Protein AF-A0A401TWA0-F1 (afdb_monomer_lite)

Structure (mmCIF, N/CA/C/O backbone):
data_AF-A0A401TWA0-F1
#
_entry.id   AF-A0A401TWA0-F1
#
loop_
_atom_site.group_PDB
_atom_site.id
_atom_site.type_symbol
_atom_site.label_atom_id
_atom_site.label_alt_id
_atom_site.label_comp_id
_atom_site.label_asym_id
_atom_site.label_entity_id
_atom_site.label_seq_id
_atom_site.pdbx_PDB_ins_code
_atom_site.Cartn_x
_atom_site.Cartn_y
_atom_site.Cartn_z
_atom_site.occupancy
_atom_site.B_iso_or_equiv
_atom_site.auth_seq_id
_atom_site.auth_comp_id
_atom_site.auth_asym_id
_atom_site.auth_atom_id
_atom_site.pdbx_PDB_model_num
ATOM 1 N N . MET A 1 1 ? 14.083 45.759 -49.491 1.00 49.84 1 MET A N 1
ATOM 2 C CA . MET A 1 1 ? 14.359 44.305 -49.453 1.00 49.84 1 MET A CA 1
ATOM 3 C C . MET A 1 1 ? 13.289 43.667 -48.574 1.00 49.84 1 MET A C 1
ATOM 5 O O . MET A 1 1 ? 13.210 44.031 -47.410 1.00 49.84 1 MET A O 1
ATOM 9 N N . LYS A 1 2 ? 12.376 42.852 -49.121 1.00 53.38 2 LYS A N 1
ATOM 10 C CA . LYS A 1 2 ? 11.323 42.196 -48.323 1.00 53.38 2 LYS A CA 1
ATOM 11 C C . LYS A 1 2 ? 11.892 40.878 -47.796 1.00 53.38 2 LYS A C 1
ATOM 13 O O . LYS A 1 2 ? 12.171 39.993 -48.596 1.00 53.38 2 LYS A O 1
ATOM 18 N N . HIS A 1 3 ? 12.106 40.764 -46.487 1.00 59.06 3 HIS A N 1
ATOM 19 C CA . HIS A 1 3 ? 12.459 39.480 -45.884 1.00 59.06 3 HIS A CA 1
ATOM 20 C C . HIS A 1 3 ? 11.235 38.564 -45.930 1.00 59.06 3 HIS A C 1
ATOM 22 O O . HIS A 1 3 ? 10.200 38.877 -45.343 1.00 59.06 3 HIS A O 1
ATOM 28 N N . ALA A 1 4 ? 11.339 37.468 -46.681 1.00 73.44 4 ALA A N 1
ATOM 29 C CA . ALA A 1 4 ? 10.306 36.447 -46.725 1.00 73.44 4 ALA A CA 1
ATOM 30 C C . ALA A 1 4 ? 10.269 35.700 -45.385 1.00 73.44 4 ALA A C 1
ATOM 32 O O . ALA A 1 4 ? 11.309 35.319 -44.847 1.00 73.44 4 ALA A O 1
ATOM 33 N N . TYR A 1 5 ? 9.067 35.511 -44.849 1.00 74.69 5 TYR A N 1
ATOM 34 C CA . TYR A 1 5 ? 8.847 34.702 -43.658 1.00 74.69 5 TYR A CA 1
ATOM 35 C C . TYR A 1 5 ? 9.161 33.236 -43.971 1.00 74.69 5 TYR A C 1
ATOM 37 O O . TYR A 1 5 ? 8.566 32.656 -44.878 1.00 74.69 5 TYR A O 1
ATOM 45 N N . VAL A 1 6 ? 10.081 32.647 -43.209 1.00 75.44 6 VAL A N 1
ATOM 46 C CA . VAL A 1 6 ? 10.335 31.205 -43.217 1.00 75.44 6 VAL A CA 1
ATOM 47 C C . VAL A 1 6 ? 9.628 30.621 -41.990 1.00 75.44 6 VAL A C 1
ATOM 49 O O . VAL A 1 6 ? 10.018 30.951 -40.865 1.00 75.44 6 VAL A O 1
ATOM 52 N N . PRO A 1 7 ? 8.578 29.799 -42.161 1.00 70.75 7 PRO A N 1
ATOM 53 C CA . PRO A 1 7 ? 7.916 29.160 -41.034 1.00 70.75 7 PRO A CA 1
ATOM 54 C C . PRO A 1 7 ? 8.894 28.245 -40.298 1.00 70.75 7 PRO A C 1
ATOM 56 O O . PRO A 1 7 ? 9.632 27.481 -40.921 1.00 70.75 7 PRO A O 1
ATOM 59 N N . ARG A 1 8 ? 8.884 28.292 -38.962 1.00 69.12 8 ARG A N 1
ATOM 60 C CA . ARG A 1 8 ? 9.602 27.301 -38.155 1.00 69.12 8 ARG A CA 1
ATOM 61 C C . ARG A 1 8 ? 8.851 25.976 -38.234 1.00 69.12 8 ARG A C 1
ATOM 63 O O . ARG A 1 8 ? 7.784 25.840 -37.647 1.00 69.12 8 ARG A O 1
ATOM 70 N N . THR A 1 9 ? 9.415 25.011 -38.944 1.00 63.69 9 THR A N 1
ATOM 71 C CA . THR A 1 9 ? 8.981 23.614 -38.897 1.00 63.69 9 THR A CA 1
ATOM 72 C C . THR A 1 9 ? 9.646 22.946 -37.702 1.00 63.69 9 THR A C 1
ATOM 74 O O . THR A 1 9 ? 10.874 22.898 -37.619 1.00 63.69 9 THR A O 1
ATOM 77 N N . THR A 1 10 ? 8.851 22.465 -36.753 1.00 63.75 10 THR A N 1
ATOM 78 C CA . THR A 1 10 ? 9.350 21.576 -35.706 1.00 63.75 10 THR A CA 1
ATOM 79 C C . THR A 1 10 ? 9.225 20.139 -36.210 1.00 63.75 10 THR A C 1
ATOM 81 O O . THR A 1 10 ? 8.224 19.781 -36.822 1.00 63.75 10 THR A O 1
ATOM 84 N N . ASN A 1 11 ? 10.233 19.303 -35.960 1.00 61.97 11 ASN A N 1
ATOM 85 C CA . ASN A 1 11 ? 10.169 17.873 -36.297 1.00 61.97 11 ASN A CA 1
ATOM 86 C C . ASN A 1 11 ? 9.310 17.073 -35.297 1.00 61.97 11 ASN A C 1
ATOM 88 O O . ASN A 1 11 ? 9.211 15.854 -35.411 1.00 61.97 11 ASN A O 1
ATOM 92 N N . TYR A 1 12 ? 8.705 17.746 -34.308 1.00 59.34 12 TYR A N 1
ATOM 93 C CA . TYR A 1 12 ? 7.823 17.133 -33.320 1.00 59.34 12 TYR A CA 1
ATOM 94 C C . TYR A 1 12 ? 6.479 16.811 -33.969 1.00 59.34 12 TYR A C 1
ATOM 96 O O . TYR A 1 12 ? 5.501 17.547 -33.852 1.00 59.34 12 TYR A O 1
ATOM 104 N N . THR A 1 13 ? 6.444 15.691 -34.676 1.00 64.44 13 THR A N 1
ATOM 105 C CA . THR A 1 13 ? 5.187 15.020 -34.986 1.00 64.44 13 THR A CA 1
ATOM 106 C C . THR A 1 13 ? 4.681 14.464 -33.658 1.00 64.44 13 THR A C 1
ATOM 108 O O . THR A 1 13 ? 5.371 13.654 -33.047 1.00 64.44 13 THR A O 1
ATOM 111 N N . LEU A 1 14 ? 3.530 14.928 -33.162 1.00 62.25 14 LEU A N 1
ATOM 112 C CA . LEU A 1 14 ? 2.917 14.382 -31.945 1.00 62.25 14 LEU A CA 1
ATOM 113 C C . LEU A 1 14 ? 2.428 12.961 -32.242 1.00 62.25 14 LEU A C 1
ATOM 115 O O . LEU A 1 14 ? 1.265 12.750 -32.573 1.00 62.25 14 LEU A O 1
ATOM 119 N N . ASN A 1 15 ? 3.343 11.999 -32.186 1.00 66.50 15 ASN A N 1
ATOM 120 C CA . ASN A 1 15 ? 3.034 10.585 -32.232 1.00 66.50 15 ASN A CA 1
ATOM 121 C C . ASN A 1 15 ? 2.969 10.076 -30.784 1.00 66.50 15 ASN A C 1
ATOM 123 O O . ASN A 1 15 ? 4.005 10.024 -30.122 1.00 66.50 15 ASN A O 1
ATOM 127 N N . PRO A 1 16 ? 1.785 9.689 -30.276 1.00 59.44 16 PRO A N 1
ATOM 128 C CA . PRO A 1 16 ? 1.646 9.128 -28.931 1.00 59.44 16 PRO A CA 1
ATOM 129 C C . PRO A 1 16 ? 2.435 7.828 -28.705 1.00 59.44 16 PRO A C 1
ATOM 131 O O . PRO A 1 16 ? 2.550 7.391 -27.569 1.00 59.44 16 PRO A O 1
ATOM 134 N N . GLY A 1 17 ? 2.932 7.191 -29.773 1.00 61.31 17 GLY A N 1
ATOM 135 C CA . GLY A 1 17 ? 3.796 6.010 -29.712 1.00 61.31 17 GLY A CA 1
ATOM 136 C C . GLY A 1 17 ? 5.292 6.296 -29.875 1.00 61.31 17 GLY A C 1
ATOM 137 O O . GLY A 1 17 ? 6.052 5.349 -30.049 1.00 61.31 17 GLY A O 1
ATOM 138 N N . ASP A 1 18 ? 5.713 7.564 -29.892 1.00 76.88 18 ASP A N 1
ATOM 139 C CA . ASP A 1 18 ? 7.132 7.933 -29.837 1.00 76.88 18 ASP A CA 1
ATOM 140 C C . ASP A 1 18 ? 7.708 7.581 -28.455 1.00 76.88 18 ASP A C 1
ATOM 142 O O . ASP A 1 18 ? 7.065 7.847 -27.439 1.00 76.88 18 ASP A O 1
ATOM 146 N N . GLU A 1 19 ? 8.914 7.013 -28.412 1.00 75.38 19 GLU A N 1
ATOM 147 C CA . GLU A 1 19 ? 9.594 6.600 -27.176 1.00 75.38 19 GLU A CA 1
ATOM 148 C C . GLU A 1 19 ? 9.747 7.778 -26.202 1.00 75.38 19 GLU A C 1
ATOM 150 O O . GLU A 1 19 ? 9.596 7.620 -24.993 1.00 75.38 19 GLU A O 1
ATOM 155 N N . LEU A 1 20 ? 9.937 8.993 -26.732 1.00 77.00 20 LEU A N 1
ATOM 156 C CA . LEU A 1 20 ? 10.024 10.218 -25.935 1.00 77.00 20 LEU A CA 1
ATOM 157 C C . LEU A 1 20 ? 8.721 10.549 -25.174 1.00 77.00 20 LEU A C 1
ATOM 159 O O . LEU A 1 20 ? 8.768 11.261 -24.173 1.00 77.00 20 LEU A O 1
ATOM 163 N N . ASN A 1 21 ? 7.568 10.060 -25.641 1.00 81.06 21 ASN A N 1
ATOM 164 C CA . ASN A 1 21 ? 6.241 10.359 -25.090 1.00 81.06 21 ASN A CA 1
ATOM 165 C C . ASN A 1 21 ? 5.516 9.112 -24.553 1.00 81.06 21 ASN A C 1
ATOM 167 O O . ASN A 1 21 ? 4.304 9.157 -24.323 1.00 81.06 21 ASN A O 1
ATOM 171 N N . ASP A 1 22 ? 6.227 8.001 -24.360 1.00 82.44 22 ASP A N 1
ATOM 172 C CA . ASP A 1 22 ? 5.628 6.769 -23.861 1.00 82.44 22 ASP A CA 1
ATOM 173 C C . ASP A 1 22 ? 5.378 6.851 -22.347 1.00 82.44 22 ASP A C 1
ATOM 175 O O . ASP A 1 22 ? 6.284 6.720 -21.527 1.00 82.44 22 ASP A O 1
ATOM 179 N N . LEU A 1 23 ? 4.117 7.078 -21.971 1.00 87.88 23 LEU A N 1
ATOM 180 C CA . LEU A 1 23 ? 3.672 7.141 -20.574 1.00 87.88 23 LEU A CA 1
ATOM 181 C C . LEU A 1 23 ? 3.088 5.817 -20.071 1.00 87.88 23 LEU A C 1
ATOM 183 O O . LEU A 1 23 ? 2.414 5.791 -19.037 1.00 87.88 23 LEU A O 1
ATOM 187 N N . ARG A 1 24 ? 3.281 4.712 -20.795 1.00 90.00 24 ARG A N 1
ATOM 188 C CA . ARG A 1 24 ? 2.793 3.400 -20.363 1.00 90.00 24 ARG A CA 1
ATOM 189 C C . ARG A 1 24 ? 3.641 2.876 -19.204 1.00 90.00 24 ARG A C 1
ATOM 191 O O . ARG A 1 24 ? 4.852 3.044 -19.172 1.00 90.00 24 ARG A O 1
ATOM 198 N N . MET A 1 25 ? 2.987 2.184 -18.272 1.00 90.31 25 MET A N 1
ATOM 199 C CA . MET A 1 25 ? 3.674 1.411 -17.232 1.00 90.31 25 MET A CA 1
ATOM 200 C C . MET A 1 25 ? 4.577 0.337 -17.855 1.00 90.31 25 MET A C 1
ATOM 202 O O . MET A 1 25 ? 4.212 -0.269 -18.867 1.00 90.31 25 MET A O 1
ATOM 206 N N . SER A 1 26 ? 5.715 0.063 -17.225 1.00 90.69 26 SER A N 1
ATOM 207 C CA . SER A 1 26 ? 6.639 -0.980 -17.658 1.00 90.69 26 SER A CA 1
ATOM 208 C C . SER A 1 26 ? 6.071 -2.387 -17.444 1.00 90.69 26 SER A C 1
ATOM 210 O O . SER A 1 26 ? 5.400 -2.672 -16.449 1.00 90.69 26 SER A O 1
ATOM 212 N N . ASP A 1 27 ? 6.393 -3.317 -18.349 1.00 91.81 27 ASP A N 1
ATOM 213 C CA . ASP A 1 27 ? 6.011 -4.732 -18.211 1.00 91.81 27 ASP A CA 1
ATOM 214 C C . ASP A 1 27 ? 6.580 -5.381 -16.943 1.00 91.81 27 ASP A C 1
ATOM 216 O O . ASP A 1 27 ? 5.930 -6.232 -16.337 1.00 91.81 27 ASP A O 1
ATOM 220 N N . LYS A 1 28 ? 7.752 -4.922 -16.486 1.00 89.44 28 LYS A N 1
ATOM 221 C CA . LYS A 1 28 ? 8.419 -5.416 -15.274 1.00 89.44 28 LYS A CA 1
ATOM 222 C C . LYS A 1 28 ? 7.584 -5.185 -14.009 1.00 89.44 28 LYS A C 1
ATOM 224 O O . LYS A 1 28 ? 7.633 -6.013 -13.105 1.00 89.44 28 LYS A O 1
ATOM 229 N N . VAL A 1 29 ? 6.826 -4.086 -13.934 1.00 91.44 29 VAL A N 1
ATOM 230 C CA . VAL A 1 29 ? 6.081 -3.700 -12.720 1.00 91.44 29 VAL A CA 1
ATOM 231 C C . VAL A 1 29 ? 4.612 -4.148 -12.749 1.00 91.44 29 VAL A C 1
ATOM 233 O O . VAL A 1 29 ? 3.965 -4.172 -11.702 1.00 91.44 29 VAL A O 1
ATOM 236 N N . ARG A 1 30 ? 4.082 -4.608 -13.895 1.00 93.31 30 ARG A N 1
ATOM 237 C CA . ARG A 1 30 ? 2.700 -5.134 -13.989 1.00 93.31 30 ARG A CA 1
ATOM 238 C C . ARG A 1 30 ? 2.360 -6.178 -12.911 1.00 93.31 30 ARG A C 1
ATOM 240 O O . ARG A 1 30 ? 1.323 -6.012 -12.274 1.00 93.31 30 ARG A O 1
ATOM 247 N N . PRO A 1 31 ? 3.216 -7.180 -12.620 1.00 94.81 31 PRO A N 1
ATOM 248 C CA . PRO A 1 31 ? 2.927 -8.156 -11.569 1.00 94.81 31 PRO A CA 1
ATOM 249 C C . PRO A 1 31 ? 2.750 -7.528 -10.180 1.00 94.81 31 PRO A C 1
ATOM 251 O O . PRO A 1 31 ? 1.854 -7.923 -9.440 1.00 94.81 31 PRO A O 1
ATOM 254 N N . LEU A 1 32 ? 3.566 -6.524 -9.833 1.00 94.25 32 LEU A N 1
ATOM 255 C CA . LEU A 1 32 ? 3.436 -5.799 -8.567 1.00 94.25 32 LEU A CA 1
ATOM 256 C C . LEU A 1 32 ? 2.144 -4.974 -8.537 1.00 94.25 32 LEU A C 1
ATOM 258 O O . LEU A 1 32 ? 1.420 -5.005 -7.546 1.00 94.25 32 LEU A O 1
ATOM 262 N N . TYR A 1 33 ? 1.832 -4.273 -9.628 1.00 95.69 33 TYR A N 1
ATOM 263 C CA . TYR A 1 33 ? 0.598 -3.498 -9.761 1.00 95.69 33 TYR A CA 1
ATOM 264 C C . TYR A 1 33 ? -0.655 -4.368 -9.576 1.00 95.69 33 TYR A C 1
ATOM 266 O O . TYR A 1 33 ? -1.551 -4.012 -8.807 1.00 95.69 33 TYR A O 1
ATOM 274 N N . ASP A 1 34 ? -0.704 -5.535 -10.222 1.00 97.06 34 ASP A N 1
ATOM 275 C CA . ASP A 1 34 ? -1.821 -6.470 -10.082 1.00 97.06 34 ASP A CA 1
ATOM 276 C C . ASP A 1 34 ? -1.902 -7.051 -8.665 1.00 97.06 34 ASP A C 1
ATOM 278 O O . ASP A 1 34 ? -2.996 -7.162 -8.105 1.00 97.06 34 ASP A O 1
ATOM 282 N N . HIS A 1 35 ? -0.755 -7.349 -8.047 1.00 96.69 35 HIS A N 1
ATOM 283 C CA . HIS A 1 35 ? -0.704 -7.833 -6.670 1.00 96.69 35 HIS A CA 1
ATOM 284 C C . HIS A 1 35 ? -1.241 -6.791 -5.677 1.00 96.69 35 HIS A C 1
ATOM 286 O O . HIS A 1 35 ? -2.070 -7.131 -4.832 1.00 96.69 35 HIS A O 1
ATOM 292 N N . VAL A 1 36 ? -0.862 -5.516 -5.825 1.00 96.75 36 VAL A N 1
ATOM 293 C CA . VAL A 1 36 ? -1.402 -4.410 -5.014 1.00 96.75 36 VAL A CA 1
ATOM 294 C C . VAL A 1 36 ? -2.919 -4.315 -5.173 1.00 96.75 36 VAL A C 1
ATOM 296 O O . VAL A 1 36 ? -3.641 -4.261 -4.179 1.00 96.75 36 VAL A O 1
ATOM 299 N N . LYS A 1 37 ? -3.439 -4.357 -6.405 1.00 97.75 37 LYS A N 1
ATOM 300 C CA . LYS A 1 37 ? -4.891 -4.288 -6.648 1.00 97.75 37 LYS A CA 1
ATOM 301 C C . LYS A 1 37 ? -5.650 -5.445 -6.024 1.00 97.75 37 LYS A C 1
ATOM 303 O O . LYS A 1 37 ? -6.739 -5.240 -5.484 1.00 97.75 37 LYS A O 1
ATOM 308 N N . GLN A 1 38 ? -5.093 -6.648 -6.112 1.00 98.12 38 GLN A N 1
ATOM 309 C CA . GLN A 1 38 ? -5.693 -7.823 -5.501 1.00 98.12 38 GLN A CA 1
ATOM 310 C C . GLN A 1 38 ? -5.686 -7.703 -3.974 1.00 98.12 38 GLN A C 1
ATOM 312 O O . GLN A 1 38 ? -6.704 -7.955 -3.335 1.00 98.12 38 GLN A O 1
ATOM 317 N N . PHE A 1 39 ? -4.576 -7.249 -3.387 1.00 97.88 39 PHE A N 1
ATOM 318 C CA . PHE A 1 39 ? -4.471 -7.056 -1.944 1.00 97.88 39 PHE A CA 1
ATOM 319 C C . PHE A 1 39 ? -5.445 -5.993 -1.423 1.00 97.88 39 PHE A C 1
ATOM 321 O O . PHE A 1 39 ? -6.094 -6.217 -0.398 1.00 97.88 39 PHE A O 1
ATOM 328 N N . ILE A 1 40 ? -5.606 -4.878 -2.146 1.00 97.94 40 ILE A N 1
ATOM 329 C 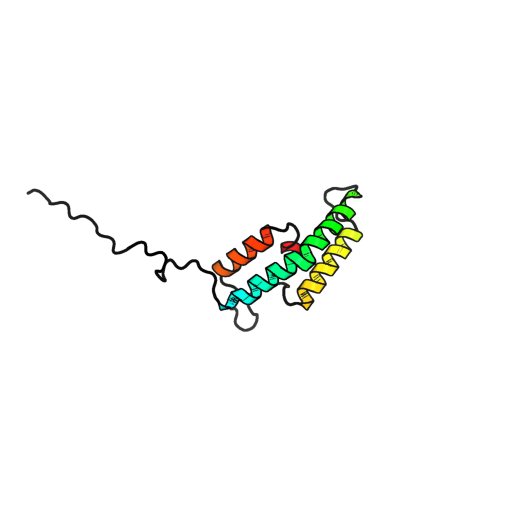CA . ILE A 1 40 ? -6.596 -3.846 -1.809 1.00 97.94 40 ILE A CA 1
ATOM 330 C C . ILE A 1 40 ? -7.995 -4.463 -1.758 1.00 97.94 40 ILE A C 1
ATOM 332 O O . ILE A 1 40 ? -8.654 -4.400 -0.724 1.00 97.94 40 ILE A O 1
ATOM 336 N N . ARG A 1 41 ? -8.409 -5.135 -2.837 1.00 97.81 41 ARG A N 1
ATOM 337 C CA . ARG A 1 41 ? -9.747 -5.726 -2.954 1.00 97.81 41 ARG A CA 1
ATOM 338 C C . ARG A 1 41 ? -10.032 -6.780 -1.886 1.00 97.81 41 ARG A C 1
ATOM 340 O O . ARG A 1 41 ? -11.114 -6.794 -1.309 1.00 97.81 41 ARG A O 1
ATOM 347 N N . ASP A 1 42 ? -9.089 -7.687 -1.664 1.00 97.81 42 ASP A N 1
ATOM 348 C CA . ASP A 1 42 ? -9.337 -8.887 -0.861 1.00 97.81 42 ASP A CA 1
ATOM 349 C C . ASP A 1 42 ? -9.029 -8.689 0.622 1.00 97.81 42 ASP A C 1
ATOM 351 O O . ASP A 1 42 ? -9.522 -9.441 1.464 1.00 97.81 42 ASP A O 1
ATOM 355 N N . THR A 1 43 ? -8.170 -7.723 0.952 1.00 96.94 43 THR A N 1
ATOM 356 C CA . THR A 1 43 ? -7.709 -7.496 2.325 1.00 96.94 43 THR A CA 1
ATOM 357 C C . THR A 1 43 ? -8.081 -6.110 2.816 1.00 96.94 43 THR A C 1
ATOM 359 O O . THR A 1 43 ? -8.744 -6.013 3.844 1.00 96.94 43 THR A O 1
ATOM 362 N N . VAL A 1 44 ? -7.676 -5.049 2.114 1.00 97.25 44 VAL A N 1
ATOM 363 C CA . VAL A 1 44 ? -7.826 -3.673 2.620 1.00 97.25 44 VAL A CA 1
ATOM 364 C C . VAL A 1 44 ? -9.286 -3.242 2.639 1.00 97.25 44 VAL A C 1
ATOM 366 O O . VAL A 1 44 ? -9.736 -2.707 3.649 1.00 97.25 44 VAL A O 1
ATOM 369 N N . ASP A 1 45 ? -10.045 -3.487 1.573 1.00 97.06 45 ASP A N 1
ATOM 370 C CA . ASP A 1 45 ? -11.424 -3.008 1.464 1.00 97.06 45 ASP A CA 1
ATOM 371 C C . ASP A 1 45 ? -12.354 -3.667 2.503 1.00 97.06 45 ASP A C 1
ATOM 373 O O . ASP A 1 45 ? -13.040 -2.931 3.221 1.00 97.06 45 ASP A O 1
ATOM 377 N N . PRO A 1 46 ? -12.350 -5.006 2.704 1.00 97.06 46 PRO A N 1
ATOM 378 C CA . PRO A 1 46 ? -13.130 -5.631 3.775 1.00 97.06 46 PRO A CA 1
ATOM 379 C C . PRO A 1 46 ? -12.683 -5.172 5.166 1.00 97.06 46 PRO A C 1
ATOM 381 O O . PRO A 1 46 ? -13.513 -4.855 6.017 1.00 97.06 46 PRO A O 1
ATOM 384 N N . MET A 1 47 ? -11.369 -5.077 5.381 1.00 96.62 47 MET A N 1
ATOM 385 C CA . MET A 1 47 ? -10.792 -4.630 6.647 1.00 96.62 47 MET A CA 1
ATOM 386 C C . MET A 1 47 ? -11.167 -3.177 6.970 1.00 96.62 47 MET A C 1
ATOM 388 O O . MET A 1 47 ? -11.458 -2.856 8.120 1.00 96.62 47 MET A O 1
ATOM 392 N N . SER A 1 48 ? -11.243 -2.309 5.960 1.00 96.75 48 SER A N 1
ATOM 393 C CA . SER A 1 48 ? -11.625 -0.904 6.125 1.00 96.75 48 SER A CA 1
ATOM 394 C C . SER A 1 48 ? -13.044 -0.764 6.667 1.00 96.75 48 SER A C 1
ATOM 396 O O . SER A 1 48 ? -13.296 0.077 7.529 1.00 96.75 48 SER A O 1
ATOM 398 N N . VAL A 1 49 ? -13.971 -1.621 6.229 1.00 96.62 49 VAL A N 1
ATOM 399 C CA . VAL A 1 49 ? -15.341 -1.651 6.765 1.00 96.62 49 VAL A CA 1
ATOM 400 C C . VAL A 1 49 ? -15.335 -1.974 8.262 1.00 96.62 49 VAL A C 1
ATOM 402 O O . VAL A 1 49 ? -16.017 -1.304 9.041 1.00 96.62 49 VAL A O 1
ATOM 405 N N . GLU A 1 50 ? -14.551 -2.970 8.678 1.00 96.25 50 GLU A N 1
ATOM 406 C CA . GLU A 1 50 ? -14.400 -3.337 10.092 1.00 96.25 50 GLU A CA 1
ATOM 407 C C . GLU A 1 50 ? -13.741 -2.207 10.894 1.00 96.25 50 GLU A C 1
ATOM 409 O O . GLU A 1 50 ? -14.221 -1.845 11.970 1.00 96.25 50 GLU A O 1
ATOM 414 N N . PHE A 1 51 ? -12.701 -1.586 10.336 1.00 96.81 51 PHE A N 1
ATOM 415 C CA . PHE A 1 51 ? -11.983 -0.473 10.946 1.00 96.81 51 PHE A CA 1
ATOM 416 C C . PHE A 1 51 ? -12.884 0.738 11.214 1.00 96.81 51 PHE A C 1
ATOM 418 O O . PHE A 1 51 ? -12.836 1.323 12.301 1.00 96.81 51 PHE A O 1
ATOM 425 N N . TYR A 1 52 ? -13.719 1.134 10.249 1.00 95.44 52 TYR A N 1
ATOM 426 C CA . TYR A 1 52 ? -14.634 2.261 10.441 1.00 95.44 52 TYR A CA 1
ATOM 427 C C . TYR A 1 52 ? -15.730 1.937 11.455 1.00 95.44 52 TYR A C 1
ATOM 429 O O . TYR A 1 52 ? -16.012 2.775 12.311 1.00 95.44 52 TYR A O 1
ATOM 437 N N . ARG A 1 53 ? -16.270 0.710 11.440 1.00 96.00 53 ARG A N 1
ATOM 438 C CA . ARG A 1 53 ? -17.249 0.249 12.437 1.00 96.00 53 ARG A CA 1
ATOM 439 C C . ARG A 1 53 ? -16.671 0.265 13.855 1.00 9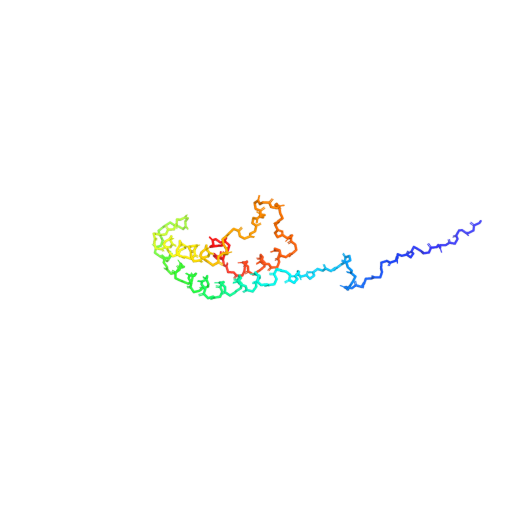6.00 53 ARG A C 1
ATOM 441 O O . ARG A 1 53 ? -17.313 0.756 14.779 1.00 96.00 53 ARG A O 1
ATOM 448 N N . ALA A 1 54 ? -15.439 -0.211 14.036 1.00 94.75 54 ALA A N 1
ATOM 449 C CA . ALA A 1 54 ? -14.736 -0.148 15.321 1.00 94.75 54 ALA A CA 1
ATOM 450 C C . ALA A 1 54 ? -14.514 1.304 15.797 1.00 94.75 54 ALA A C 1
ATOM 452 O O . ALA A 1 54 ? -14.474 1.583 16.998 1.00 94.75 54 ALA A O 1
ATOM 453 N N . GLY A 1 55 ? -14.406 2.243 14.852 1.00 93.81 55 GLY A N 1
ATOM 454 C CA . GLY A 1 55 ? -14.258 3.673 15.104 1.00 93.81 55 GLY A CA 1
ATOM 455 C C . GLY A 1 55 ? -15.538 4.402 15.530 1.00 93.81 55 GLY A C 1
ATOM 456 O O . GLY A 1 55 ? -15.439 5.501 16.072 1.00 93.81 55 GLY A O 1
ATOM 457 N N . GLU A 1 56 ? -16.728 3.823 15.352 1.00 93.25 56 GLU A N 1
ATOM 458 C CA . GLU A 1 56 ? -18.001 4.466 15.734 1.00 93.25 56 GLU A CA 1
ATOM 459 C C . GLU A 1 56 ? -18.094 4.738 17.244 1.00 93.25 56 GLU A C 1
ATOM 461 O O . GLU A 1 56 ? -18.773 5.664 17.681 1.00 93.25 56 GLU A O 1
ATOM 466 N N . LYS A 1 57 ? -17.361 3.964 18.054 1.00 85.00 57 LYS A N 1
ATOM 467 C CA . LYS A 1 57 ? -17.319 4.084 19.520 1.00 85.00 57 LYS A CA 1
ATOM 468 C C . LYS A 1 57 ? -16.317 5.134 20.020 1.00 85.00 57 LYS A C 1
ATOM 470 O O . LYS A 1 57 ? -16.106 5.257 21.227 1.00 85.00 57 LYS A O 1
ATOM 475 N N . LYS A 1 58 ? -15.648 5.864 19.120 1.00 89.31 58 LYS A N 1
ATOM 476 C CA . LYS A 1 58 ? -14.605 6.832 19.484 1.00 89.31 58 LYS A CA 1
ATOM 477 C C . LYS A 1 58 ? -15.183 8.020 20.246 1.00 89.31 58 LYS A C 1
ATOM 479 O O . LYS A 1 58 ? -16.074 8.712 19.769 1.00 89.31 58 LYS A O 1
ATOM 484 N N . THR A 1 59 ? -14.576 8.326 21.388 1.00 88.50 59 THR A N 1
ATOM 485 C CA . THR A 1 59 ? -14.842 9.558 22.148 1.00 88.50 59 THR A CA 1
ATOM 486 C C . THR A 1 59 ? -13.989 10.732 21.657 1.00 88.50 59 THR A C 1
ATOM 488 O O . THR A 1 59 ? -14.429 11.877 21.698 1.00 88.50 59 THR A O 1
ATOM 491 N N . ASN A 1 60 ? -12.786 10.456 21.135 1.00 92.50 60 ASN A N 1
ATOM 492 C CA . ASN A 1 60 ? -11.904 11.431 20.495 1.00 92.50 60 ASN A CA 1
ATOM 493 C C . ASN A 1 60 ? -11.714 11.093 19.010 1.00 92.50 60 ASN A C 1
ATOM 495 O O . ASN A 1 60 ? -11.161 10.049 18.661 1.00 92.50 60 ASN A O 1
ATOM 499 N N . ARG A 1 61 ? -12.106 12.012 18.122 1.00 89.31 61 ARG A N 1
ATOM 500 C CA . ARG A 1 61 ? -11.942 11.867 16.665 1.00 89.31 61 ARG A CA 1
ATOM 501 C C . ARG A 1 61 ? -10.491 11.631 16.224 1.00 89.31 61 ARG A C 1
ATOM 503 O O . ARG A 1 61 ? -10.281 10.956 15.220 1.00 89.31 61 ARG A O 1
ATOM 510 N N . TRP A 1 62 ? -9.514 12.140 16.976 1.00 92.12 62 TRP A N 1
ATOM 511 C CA . TRP A 1 62 ? -8.087 12.103 16.638 1.00 92.12 62 TRP A CA 1
ATOM 512 C C . TRP A 1 62 ? -7.332 10.873 17.164 1.00 92.12 62 TRP A C 1
ATOM 514 O O . TRP A 1 62 ? -6.135 10.759 16.929 1.00 92.12 62 TRP A O 1
ATOM 524 N N . SER A 1 63 ? -8.000 9.966 17.877 1.00 91.75 63 SER A N 1
ATOM 525 C CA . SER A 1 63 ? -7.387 8.747 18.429 1.00 91.75 63 SER A CA 1
ATOM 526 C C . SER A 1 63 ? -7.911 7.507 17.717 1.00 91.75 63 SER A C 1
ATOM 528 O O . SER A 1 63 ? -9.035 7.523 17.234 1.00 91.75 63 SER A O 1
ATOM 530 N N . PHE A 1 64 ? -7.156 6.416 17.668 1.00 93.56 64 PHE A N 1
ATOM 531 C CA . PHE A 1 64 ? -7.709 5.114 17.285 1.00 93.56 64 PHE A CA 1
ATOM 532 C C . PHE A 1 64 ? -8.109 4.322 18.527 1.00 93.56 64 PHE A C 1
ATOM 534 O O . PHE A 1 64 ? -7.556 4.538 19.604 1.00 93.56 64 PHE A O 1
ATOM 541 N N . THR A 1 65 ? -9.102 3.447 18.386 1.00 95.25 65 THR A N 1
ATOM 542 C CA . THR A 1 65 ? -9.414 2.453 19.420 1.00 95.25 65 THR A CA 1
ATOM 543 C C . THR A 1 65 ? -8.411 1.301 19.347 1.00 95.25 65 THR A C 1
ATOM 545 O O . THR A 1 65 ? -7.794 1.078 18.303 1.00 95.25 65 THR A O 1
ATOM 548 N N . ASP A 1 66 ? -8.274 0.528 20.424 1.00 95.38 66 ASP A N 1
ATOM 549 C CA . ASP A 1 66 ? -7.410 -0.663 20.423 1.00 95.38 66 ASP A CA 1
ATOM 550 C C . ASP A 1 66 ? -7.831 -1.669 19.337 1.00 95.38 66 ASP A C 1
ATOM 552 O O . ASP A 1 66 ? -6.990 -2.282 18.682 1.00 95.38 66 ASP A O 1
ATOM 556 N N . GLU A 1 67 ? -9.139 -1.783 19.080 1.00 95.94 67 GLU A N 1
ATOM 557 C CA . GLU A 1 67 ? -9.702 -2.619 18.014 1.00 95.94 67 GLU A CA 1
ATOM 558 C C . GLU A 1 67 ? -9.270 -2.130 16.621 1.00 95.94 67 GLU A C 1
ATOM 560 O O . GLU A 1 67 ? -8.808 -2.924 15.805 1.00 95.94 67 GLU A O 1
ATOM 565 N N . GLN A 1 68 ? -9.329 -0.819 16.364 1.00 96.06 68 GLN A N 1
ATOM 566 C CA . GLN A 1 68 ? -8.847 -0.226 15.113 1.00 96.06 68 GLN A CA 1
ATOM 567 C C . GLN A 1 68 ? -7.354 -0.485 14.879 1.00 96.06 68 GLN A C 1
ATOM 569 O O . GLN A 1 68 ? -6.951 -0.829 13.766 1.00 96.06 68 GLN A O 1
ATOM 574 N N . LEU A 1 69 ? -6.536 -0.351 15.926 1.00 96.06 69 LEU A N 1
ATOM 575 C CA . LEU A 1 69 ? -5.100 -0.619 15.851 1.00 96.06 69 LEU A CA 1
ATOM 576 C C . LEU A 1 69 ? -4.812 -2.099 15.576 1.00 96.06 69 LEU A C 1
ATOM 578 O O . LEU A 1 69 ? -3.969 -2.403 14.734 1.00 96.06 69 LEU A O 1
ATOM 582 N N . ALA A 1 70 ? -5.533 -3.016 16.227 1.00 97.38 70 ALA A N 1
ATOM 583 C CA . ALA A 1 70 ? -5.389 -4.452 15.997 1.00 97.38 70 ALA A CA 1
ATOM 584 C C . ALA A 1 70 ? -5.759 -4.847 14.556 1.00 97.38 70 ALA A C 1
ATOM 586 O O . ALA A 1 70 ? -5.052 -5.635 13.924 1.00 97.38 70 ALA A O 1
ATOM 587 N N . ILE A 1 71 ? -6.833 -4.262 14.019 1.00 97.31 71 ILE A N 1
ATOM 588 C CA . ILE A 1 71 ? -7.278 -4.466 12.637 1.00 97.31 71 ILE A CA 1
ATOM 589 C C . ILE A 1 71 ? -6.210 -3.980 11.638 1.00 97.31 71 ILE A C 1
ATOM 591 O O . ILE A 1 71 ? -5.817 -4.738 10.745 1.00 97.31 71 ILE A O 1
ATOM 595 N N . LEU A 1 72 ? -5.687 -2.758 11.814 1.00 96.62 72 LEU A N 1
ATOM 596 C CA . LEU A 1 72 ? -4.609 -2.226 10.969 1.00 96.62 72 LEU A CA 1
ATOM 597 C C . LEU A 1 72 ? -3.345 -3.081 11.051 1.00 96.62 72 LEU A C 1
ATOM 599 O O . LEU A 1 72 ? -2.739 -3.378 10.023 1.00 96.62 72 LEU A O 1
ATOM 603 N N . GLN A 1 73 ? -2.945 -3.488 12.257 1.00 97.31 73 GLN A N 1
ATOM 604 C CA . GLN A 1 73 ? -1.734 -4.279 12.454 1.00 97.31 73 GLN A CA 1
ATOM 605 C C . GLN A 1 73 ? -1.822 -5.622 11.723 1.00 97.31 73 GLN A C 1
ATOM 607 O O . GLN A 1 73 ? -0.896 -5.983 11.005 1.00 97.31 73 GLN A O 1
ATOM 612 N N . LYS A 1 74 ? -2.971 -6.305 11.799 1.00 97.38 74 LYS A N 1
ATOM 613 C CA . LYS A 1 74 ? -3.207 -7.557 11.070 1.00 97.38 74 LYS A CA 1
ATOM 614 C C . LYS A 1 74 ? -3.055 -7.391 9.554 1.00 97.38 74 LYS A C 1
ATOM 616 O O . LYS A 1 74 ? -2.494 -8.263 8.894 1.00 97.38 74 LYS A O 1
ATOM 621 N N . ALA A 1 75 ? -3.545 -6.285 8.992 1.00 96.62 75 ALA A N 1
ATOM 622 C CA . ALA A 1 75 ? -3.386 -6.004 7.567 1.00 96.62 75 ALA A CA 1
ATOM 623 C C . ALA A 1 75 ? -1.926 -5.704 7.193 1.00 96.62 75 ALA A C 1
ATOM 625 O O . ALA A 1 75 ? -1.447 -6.230 6.192 1.00 96.62 75 ALA A O 1
ATOM 626 N N . LYS A 1 76 ? -1.208 -4.931 8.021 1.00 96.31 76 LYS A N 1
ATOM 627 C CA . LYS A 1 76 ? 0.229 -4.653 7.848 1.00 96.31 76 LYS A CA 1
ATOM 628 C C . LYS A 1 76 ? 1.072 -5.922 7.893 1.00 96.31 76 LYS A C 1
ATOM 630 O O . LYS A 1 76 ? 1.981 -6.090 7.086 1.00 96.31 76 LYS A O 1
ATOM 635 N N . ASP A 1 77 ? 0.772 -6.820 8.824 1.00 97.31 77 ASP A N 1
ATOM 636 C CA . ASP A 1 77 ? 1.484 -8.091 8.950 1.00 97.31 77 ASP A CA 1
ATOM 637 C C . ASP A 1 77 ? 1.248 -8.964 7.716 1.00 97.31 77 ASP A C 1
ATOM 639 O O . ASP A 1 77 ? 2.206 -9.451 7.120 1.00 97.31 77 ASP A O 1
ATOM 643 N N . LYS A 1 78 ? 0.004 -9.034 7.226 1.00 96.88 78 LYS A N 1
ATOM 644 C CA . LYS A 1 78 ? -0.299 -9.726 5.969 1.00 96.88 78 LYS A CA 1
ATOM 645 C C . LYS A 1 78 ? 0.415 -9.091 4.770 1.00 96.88 78 LYS A C 1
ATOM 647 O O . LYS A 1 78 ? 0.937 -9.820 3.936 1.00 96.88 78 LYS A O 1
ATOM 652 N N . ALA A 1 79 ? 0.468 -7.758 4.680 1.00 96.19 79 ALA A N 1
ATOM 653 C CA . ALA A 1 79 ? 1.191 -7.056 3.616 1.00 96.19 79 ALA A CA 1
ATOM 654 C C . ALA A 1 79 ? 2.687 -7.412 3.618 1.00 96.19 79 ALA A C 1
ATOM 656 O O . ALA A 1 79 ? 3.256 -7.685 2.562 1.00 96.19 79 ALA A O 1
ATOM 657 N N . LYS A 1 80 ? 3.313 -7.482 4.801 1.00 95.06 80 LYS A N 1
ATOM 658 C CA . LYS A 1 80 ? 4.705 -7.936 4.960 1.00 95.06 80 LYS A CA 1
ATOM 659 C C . LYS A 1 80 ? 4.896 -9.379 4.509 1.00 95.06 80 LYS A C 1
ATOM 661 O O . LYS A 1 80 ? 5.839 -9.650 3.774 1.00 95.06 80 LYS A O 1
ATOM 666 N N . GLU A 1 81 ? 4.006 -10.284 4.913 1.00 95.44 81 GLU A N 1
ATOM 667 C CA . GLU A 1 81 ? 4.063 -11.703 4.536 1.00 95.44 81 GLU A CA 1
ATOM 668 C C . GLU A 1 81 ? 4.005 -11.912 3.019 1.00 95.44 81 GLU A C 1
ATOM 670 O O . GLU A 1 81 ? 4.689 -12.788 2.492 1.00 95.44 81 GLU A O 1
ATOM 675 N N . VAL A 1 82 ? 3.225 -11.092 2.307 1.00 94.69 82 VAL A N 1
ATOM 676 C CA . VAL A 1 82 ? 3.101 -11.172 0.843 1.00 94.69 82 VAL A CA 1
ATOM 677 C C . VAL A 1 82 ? 4.087 -10.270 0.088 1.00 94.69 82 VAL A C 1
ATOM 679 O O . VAL A 1 82 ? 4.006 -10.163 -1.133 1.00 94.69 82 VAL A O 1
ATOM 682 N N . GLY A 1 83 ? 5.026 -9.620 0.783 1.00 92.69 83 GLY A N 1
ATOM 683 C CA . GLY A 1 83 ? 6.053 -8.782 0.154 1.00 92.69 83 GLY A CA 1
ATOM 684 C C . GLY A 1 83 ? 5.543 -7.450 -0.408 1.00 92.69 83 GLY A C 1
ATOM 685 O O . GLY A 1 83 ? 6.181 -6.869 -1.280 1.00 92.69 83 GLY A O 1
ATOM 686 N N . LEU A 1 84 ? 4.405 -6.954 0.082 1.00 94.88 84 LEU A N 1
ATOM 687 C CA . LEU A 1 84 ? 3.845 -5.642 -0.260 1.00 94.88 84 LEU A CA 1
ATOM 688 C C . LEU A 1 84 ? 4.185 -4.565 0.777 1.00 94.88 84 LEU A C 1
ATOM 690 O O . LEU A 1 84 ? 3.594 -3.495 0.753 1.00 94.88 84 LEU A O 1
ATOM 694 N N . TRP A 1 85 ? 5.117 -4.831 1.690 1.00 89.62 85 TRP A N 1
ATOM 695 C CA . TRP A 1 85 ? 5.570 -3.839 2.659 1.00 89.62 85 TRP A CA 1
ATOM 696 C C . TRP A 1 85 ? 6.777 -3.078 2.129 1.00 89.62 85 TRP A C 1
ATOM 698 O O . TRP A 1 85 ? 7.776 -3.701 1.768 1.00 89.62 85 TRP A O 1
ATOM 708 N N . ASN A 1 86 ? 6.719 -1.746 2.132 1.00 85.25 86 ASN A N 1
ATOM 709 C CA . ASN A 1 86 ? 7.831 -0.891 1.698 1.00 85.25 86 ASN A CA 1
ATOM 710 C C . ASN A 1 86 ? 8.343 -1.191 0.271 1.00 85.25 86 ASN A C 1
ATOM 712 O O . ASN A 1 86 ? 9.504 -0.923 -0.037 1.00 85.25 86 ASN A O 1
ATOM 716 N N . PHE A 1 87 ? 7.497 -1.712 -0.624 1.00 84.38 87 PHE A N 1
ATOM 717 C CA . PHE A 1 87 ? 7.906 -2.072 -1.992 1.00 84.38 87 PHE A CA 1
ATOM 718 C C . PHE A 1 87 ? 8.411 -0.875 -2.818 1.00 84.38 87 PHE A C 1
ATOM 720 O O . PHE A 1 87 ? 9.024 -1.064 -3.861 1.00 84.38 87 PHE A O 1
ATOM 727 N N . PHE A 1 88 ? 8.126 0.357 -2.382 1.00 79.25 88 PHE A N 1
ATOM 728 C CA . PHE A 1 88 ? 8.595 1.592 -3.012 1.00 79.25 88 PHE A CA 1
ATOM 729 C C . PHE A 1 88 ? 10.047 1.938 -2.664 1.00 79.25 88 PHE A C 1
ATOM 731 O O . PHE A 1 88 ? 10.635 2.798 -3.322 1.00 79.25 88 PHE A O 1
ATOM 738 N N . LEU A 1 89 ? 10.619 1.329 -1.620 1.00 81.62 89 LEU A N 1
ATOM 739 C CA . LEU A 1 89 ? 12.011 1.569 -1.274 1.00 81.62 89 LEU A CA 1
ATOM 740 C C . LEU A 1 89 ? 12.921 0.962 -2.351 1.00 81.62 89 LEU A C 1
ATOM 742 O O . LEU A 1 89 ? 12.634 -0.127 -2.850 1.00 81.62 89 LEU A O 1
ATOM 746 N N . PRO A 1 90 ? 14.011 1.655 -2.719 1.00 77.56 90 PRO A N 1
ATOM 747 C CA . PRO A 1 90 ? 15.004 1.087 -3.613 1.00 77.56 90 PRO A CA 1
ATOM 748 C C . PRO A 1 90 ? 15.615 -0.172 -3.005 1.00 77.56 90 PRO A C 1
ATOM 750 O O . PRO A 1 90 ? 15.774 -0.272 -1.785 1.00 77.56 90 PRO A O 1
ATOM 753 N N . ASP A 1 91 ? 15.959 -1.121 -3.870 1.00 74.25 91 ASP A N 1
ATOM 754 C CA . ASP A 1 91 ? 16.675 -2.322 -3.466 1.00 74.25 91 ASP A CA 1
ATOM 755 C C . ASP A 1 91 ? 17.989 -1.940 -2.764 1.00 74.25 91 ASP A C 1
ATOM 757 O O . ASP A 1 91 ? 18.717 -1.054 -3.212 1.00 74.25 91 ASP A O 1
ATOM 761 N N . ALA A 1 92 ? 18.271 -2.578 -1.628 1.00 67.94 92 ALA A N 1
ATOM 762 C CA . ALA A 1 92 ? 19.362 -2.164 -0.748 1.00 67.94 92 ALA A CA 1
ATOM 763 C C . ALA A 1 92 ? 20.759 -2.414 -1.345 1.00 67.94 92 ALA A C 1
ATOM 765 O O . ALA A 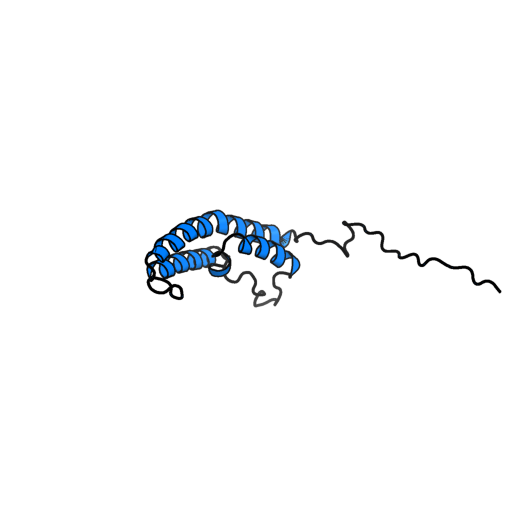1 92 ? 21.706 -1.720 -0.977 1.00 67.94 92 ALA A O 1
ATOM 766 N N . GLU A 1 93 ? 20.885 -3.379 -2.259 1.00 62.97 93 GLU A N 1
ATOM 767 C CA . GLU A 1 93 ? 22.160 -3.798 -2.851 1.00 62.97 93 GLU A CA 1
ATOM 768 C C . GLU A 1 93 ? 22.447 -3.059 -4.163 1.00 62.97 93 GLU A C 1
ATOM 770 O O . GLU A 1 93 ? 23.581 -2.675 -4.446 1.00 62.97 93 GLU A O 1
ATOM 775 N N . THR A 1 94 ? 21.412 -2.842 -4.974 1.00 68.94 94 THR A N 1
ATOM 776 C CA . THR A 1 94 ? 21.525 -2.210 -6.295 1.00 68.94 94 THR A CA 1
ATOM 777 C C . THR A 1 94 ? 21.190 -0.720 -6.279 1.00 68.94 94 THR A C 1
ATOM 779 O O . THR A 1 94 ? 21.596 0.008 -7.183 1.00 68.94 94 THR A O 1
ATOM 782 N N . GLY A 1 95 ? 20.452 -0.245 -5.272 1.00 67.38 95 GLY A N 1
ATOM 783 C CA . GLY A 1 95 ? 19.926 1.119 -5.209 1.00 67.38 95 GLY A CA 1
ATOM 784 C C . GLY A 1 95 ? 18.836 1.413 -6.247 1.00 67.38 95 GLY A C 1
ATOM 785 O O . GLY A 1 95 ? 18.311 2.528 -6.276 1.00 67.38 95 GLY A O 1
ATOM 786 N N . GLU A 1 96 ? 18.477 0.443 -7.094 1.00 72.50 96 GLU A N 1
ATOM 787 C CA . GLU A 1 96 ? 17.414 0.584 -8.084 1.00 72.50 96 GLU A CA 1
ATOM 788 C C . GLU A 1 96 ? 16.051 0.368 -7.417 1.00 72.50 96 GLU A C 1
ATOM 790 O O . GLU A 1 96 ? 15.750 -0.698 -6.881 1.00 72.50 96 GLU A O 1
ATOM 795 N N . GLY A 1 97 ? 15.213 1.403 -7.439 1.00 77.75 97 GLY A N 1
ATOM 796 C CA . GLY A 1 97 ? 13.827 1.343 -6.978 1.00 77.75 97 GLY A CA 1
ATOM 797 C C . GLY A 1 97 ? 12.820 1.344 -8.119 1.00 77.75 97 GLY A C 1
ATOM 798 O O . GLY A 1 97 ? 13.171 1.301 -9.301 1.00 77.75 97 GLY A O 1
ATOM 799 N N . LEU A 1 98 ? 11.539 1.438 -7.761 1.00 86.62 98 LEU A N 1
ATOM 800 C CA . LEU A 1 98 ? 10.501 1.743 -8.738 1.00 86.62 98 LEU A CA 1
ATOM 801 C C . LEU A 1 98 ? 10.783 3.087 -9.407 1.00 86.62 98 LEU A C 1
ATOM 803 O O . LEU A 1 98 ? 11.060 4.086 -8.742 1.00 86.62 98 LEU A O 1
ATOM 807 N N . ASN A 1 99 ? 10.644 3.126 -10.730 1.00 89.19 99 ASN A N 1
ATOM 808 C CA . ASN A 1 99 ? 10.614 4.401 -11.423 1.00 89.19 99 ASN A CA 1
ATOM 809 C C . ASN A 1 99 ? 9.349 5.192 -11.015 1.00 89.19 99 ASN A C 1
ATOM 811 O O . ASN A 1 99 ? 8.325 4.630 -10.611 1.00 89.19 99 ASN A O 1
ATOM 815 N N . ASN A 1 100 ? 9.415 6.517 -11.145 1.00 89.88 100 ASN A N 1
ATOM 816 C CA . ASN A 1 100 ? 8.319 7.395 -10.732 1.00 89.88 100 ASN A CA 1
ATOM 817 C C . ASN A 1 100 ? 7.024 7.157 -11.526 1.00 89.88 100 ASN A C 1
ATOM 819 O O . ASN A 1 100 ? 5.938 7.309 -10.972 1.00 89.88 100 ASN A O 1
ATOM 823 N N . LEU A 1 101 ? 7.127 6.801 -12.813 1.00 91.69 101 LEU A N 1
ATOM 824 C CA . LEU A 1 101 ? 5.965 6.592 -13.678 1.00 91.69 101 LEU A CA 1
ATOM 825 C C . LEU A 1 101 ? 5.167 5.356 -13.242 1.00 91.69 101 LEU A C 1
ATOM 827 O O . LEU A 1 101 ? 3.962 5.441 -13.033 1.00 91.69 101 LEU A O 1
ATOM 831 N N . ASP A 1 102 ? 5.841 4.232 -13.038 1.00 92.31 102 ASP A N 1
ATOM 832 C CA . ASP A 1 102 ? 5.268 2.972 -12.577 1.00 92.31 102 ASP A CA 1
ATOM 833 C C . ASP A 1 102 ? 4.678 3.128 -11.178 1.00 92.31 102 ASP A C 1
ATOM 835 O O . ASP A 1 102 ? 3.556 2.682 -10.924 1.00 92.31 102 ASP A O 1
ATOM 839 N N . TYR A 1 103 ? 5.381 3.831 -10.284 1.00 92.62 103 TYR A N 1
ATOM 840 C CA . TYR A 1 103 ? 4.830 4.140 -8.972 1.00 92.62 103 TYR A CA 1
ATOM 841 C C . TYR A 1 103 ? 3.573 5.016 -9.064 1.00 92.62 103 TYR A C 1
ATOM 843 O O . TYR A 1 103 ? 2.636 4.787 -8.307 1.00 92.62 103 TYR A O 1
ATOM 851 N N . ALA A 1 104 ? 3.484 5.961 -10.007 1.00 94.25 104 ALA A N 1
ATOM 852 C CA . ALA A 1 104 ? 2.290 6.794 -10.173 1.00 94.25 104 ALA A CA 1
ATOM 853 C C . ALA A 1 104 ? 1.027 5.964 -10.475 1.00 94.25 104 ALA A C 1
ATOM 855 O O . ALA A 1 104 ? -0.039 6.244 -9.923 1.00 94.25 104 ALA A O 1
ATOM 856 N N . TYR A 1 105 ? 1.143 4.906 -11.284 1.00 95.25 105 TYR A N 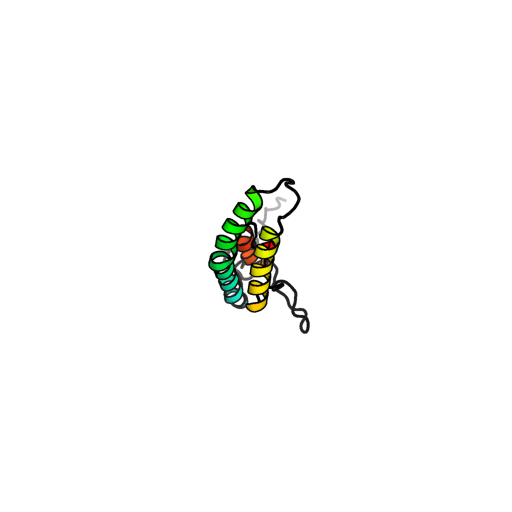1
ATOM 857 C CA . TYR A 1 105 ? 0.036 3.974 -11.529 1.00 95.25 105 TYR A CA 1
ATOM 858 C C . TYR A 1 105 ? -0.358 3.192 -10.268 1.00 95.25 105 TYR A C 1
ATOM 860 O O . TYR A 1 105 ? -1.549 3.021 -10.008 1.00 95.25 105 TYR A O 1
ATOM 868 N N . ILE A 1 106 ? 0.612 2.747 -9.463 1.00 95.25 106 ILE A N 1
ATOM 869 C CA . ILE A 1 106 ? 0.338 2.065 -8.187 1.00 95.25 106 ILE A CA 1
ATOM 870 C C . ILE A 1 106 ? -0.313 3.031 -7.187 1.00 95.25 106 ILE A C 1
ATOM 872 O O . ILE A 1 106 ? -1.334 2.704 -6.586 1.00 95.25 106 ILE A O 1
ATOM 876 N N . ALA A 1 107 ? 0.217 4.248 -7.055 1.00 94.62 107 ALA A N 1
ATOM 877 C CA . ALA A 1 107 ? -0.304 5.285 -6.169 1.00 94.62 107 ALA A CA 1
ATOM 878 C C . ALA A 1 107 ? -1.758 5.658 -6.499 1.00 94.62 107 ALA A C 1
ATOM 880 O O . ALA A 1 107 ? -2.553 5.905 -5.592 1.00 94.62 107 ALA A O 1
ATOM 881 N N . ALA A 1 108 ? -2.133 5.641 -7.782 1.00 95.81 108 ALA A N 1
ATOM 882 C CA . ALA A 1 108 ? -3.514 5.851 -8.203 1.00 95.81 108 ALA A CA 1
ATOM 883 C C . ALA A 1 108 ? -4.466 4.747 -7.708 1.00 95.81 108 ALA A C 1
ATOM 885 O O . ALA A 1 108 ? -5.625 5.040 -7.429 1.00 95.81 108 ALA A O 1
ATOM 886 N N . GLU A 1 109 ? -4.012 3.495 -7.587 1.00 96.00 109 GLU A N 1
ATOM 887 C CA . GLU A 1 109 ? -4.811 2.413 -6.991 1.00 96.00 109 GLU A CA 1
ATOM 888 C C . GLU A 1 109 ? -4.861 2.526 -5.468 1.00 96.00 109 GLU A C 1
ATOM 890 O O . GLU A 1 109 ? -5.945 2.435 -4.895 1.00 96.00 109 GLU A O 1
ATOM 895 N N . LEU A 1 110 ? -3.724 2.806 -4.820 1.00 95.56 110 LEU A N 1
ATOM 896 C CA . LEU A 1 110 ? -3.664 3.041 -3.373 1.00 95.56 110 LEU A CA 1
ATOM 897 C C . LEU A 1 110 ? -4.620 4.167 -2.948 1.00 95.56 110 LEU A C 1
ATOM 899 O O . LEU A 1 110 ? -5.342 4.033 -1.967 1.00 95.56 110 LEU A O 1
ATOM 903 N N . GLY A 1 111 ? -4.698 5.251 -3.725 1.00 94.94 111 GLY A N 1
ATOM 904 C CA . GLY A 1 111 ? -5.578 6.388 -3.444 1.00 94.94 111 GLY A CA 1
ATOM 905 C C . GLY A 1 111 ? -7.082 6.095 -3.537 1.00 94.94 111 GLY A C 1
ATOM 906 O O . GLY A 1 111 ? -7.880 6.911 -3.080 1.00 94.94 111 GLY A O 1
ATOM 907 N N . LYS A 1 112 ? -7.495 4.952 -4.105 1.00 94.69 112 LYS A N 1
ATOM 908 C CA . LYS A 1 112 ? -8.916 4.561 -4.176 1.00 94.69 112 LYS A CA 1
ATOM 909 C C . LYS A 1 112 ? -9.443 4.010 -2.854 1.00 94.69 112 LYS A C 1
ATOM 911 O O . LYS A 1 112 ? -10.652 4.047 -2.640 1.00 94.69 112 LYS A O 1
ATOM 916 N N . SER A 1 113 ? -8.561 3.515 -1.985 1.00 94.00 113 SER A N 1
ATOM 917 C CA . SER A 1 113 ? -8.923 2.923 -0.696 1.00 94.00 113 SER A CA 1
ATOM 918 C C . SER A 1 113 ? -8.204 3.675 0.432 1.00 94.00 113 SER A C 1
ATOM 920 O O . SER A 1 113 ? -6.976 3.619 0.511 1.00 94.00 113 SER A O 1
ATOM 922 N N . PRO A 1 114 ? -8.922 4.402 1.312 1.00 91.75 114 PRO A N 1
ATOM 923 C CA . PRO A 1 114 ? -8.310 5.330 2.270 1.00 91.75 114 PRO A CA 1
ATOM 924 C C . PRO A 1 114 ? -7.253 4.726 3.201 1.00 91.75 114 PRO A C 1
ATOM 926 O O . PRO A 1 114 ? -6.384 5.454 3.673 1.00 91.75 114 PRO A O 1
ATOM 929 N N . LEU A 1 115 ? -7.329 3.420 3.476 1.00 95.94 115 LEU A N 1
ATOM 930 C CA . LEU A 1 115 ? -6.399 2.720 4.365 1.00 95.94 115 LEU A CA 1
ATOM 931 C C . LEU A 1 115 ? -5.307 1.943 3.615 1.00 95.94 115 LEU A C 1
ATOM 933 O O . LEU A 1 115 ? -4.424 1.389 4.261 1.00 95.94 115 LEU A O 1
ATOM 937 N N . ALA A 1 116 ? -5.308 1.906 2.277 1.00 95.50 116 ALA A N 1
ATOM 938 C CA . ALA A 1 116 ? -4.342 1.105 1.521 1.00 95.50 116 ALA A CA 1
ATOM 939 C C . ALA A 1 116 ? -2.897 1.544 1.787 1.00 95.50 116 ALA A C 1
ATOM 941 O O . ALA A 1 116 ? -2.093 0.726 2.235 1.00 95.50 116 ALA A O 1
ATOM 942 N N . SER A 1 117 ? -2.594 2.834 1.612 1.00 92.88 117 SER A N 1
ATOM 943 C CA . SER A 1 117 ? -1.258 3.394 1.875 1.00 92.88 117 SER A CA 1
ATOM 944 C C . SER A 1 117 ? -0.835 3.324 3.343 1.00 92.88 117 SER A C 1
ATOM 946 O O . SER A 1 117 ? 0.337 3.484 3.651 1.00 92.88 117 SER A O 1
ATOM 948 N N . GLU A 1 118 ? -1.777 3.142 4.270 1.00 91.56 118 GLU A N 1
ATOM 949 C CA . GLU A 1 118 ? -1.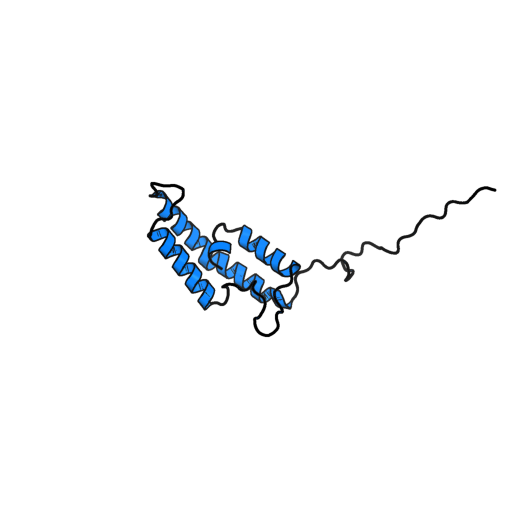451 2.972 5.686 1.00 91.56 118 GLU A CA 1
ATOM 950 C C . GLU A 1 118 ? -1.061 1.522 6.007 1.00 91.56 118 GLU A C 1
ATOM 952 O O . GLU A 1 118 ? -0.447 1.268 7.041 1.00 91.56 118 GLU A O 1
ATOM 957 N N . THR A 1 119 ? -1.401 0.567 5.139 1.00 92.38 119 THR A N 1
ATOM 958 C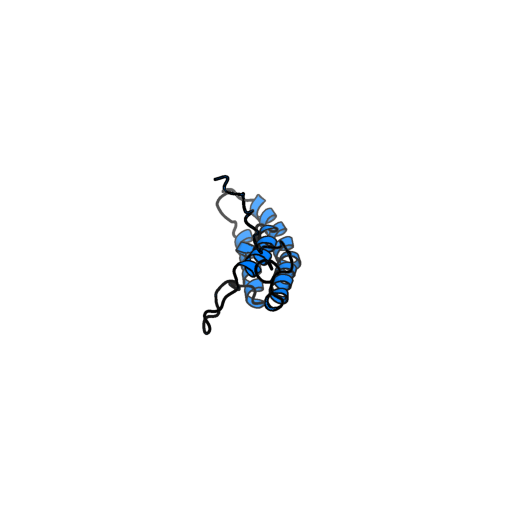 CA . THR A 1 119 ? -1.234 -0.874 5.390 1.00 92.38 119 THR A CA 1
ATOM 959 C C . THR A 1 119 ? -0.074 -1.524 4.644 1.00 92.38 119 THR A C 1
ATOM 961 O O . THR A 1 119 ? 0.337 -2.612 5.045 1.00 92.38 119 THR A O 1
ATOM 964 N N . MET A 1 120 ? 0.454 -0.876 3.605 1.00 89.50 120 MET A N 1
ATOM 965 C CA . MET A 1 120 ? 1.503 -1.378 2.706 1.00 89.50 120 MET A CA 1
ATOM 966 C C . MET A 1 120 ? 2.711 -0.440 2.679 1.00 89.50 120 MET A C 1
ATOM 968 O O . MET A 1 120 ? 2.477 0.787 2.711 1.00 89.50 120 MET A O 1
#

pLDDT: mean 87.4, std 12.16, range [49.84, 98.12]

Sequence (120 aa):
MKHAYVPRTTNYTLNPGDELNDLRMSDKVRPLYDHVKQFIRDTVDPMSVEFYRAGEKKTNRWSFTDEQLAILQKAKDKAKEVGLWNFFLPDAETGEGLNNLDYAYIAAELGKSPLASETM

InterPro domains:
  IPR009100 Acyl-CoA dehydrogenase/oxidase, N-terminal and middle domain superfamily [SSF56645] (21-118)
  IPR037069 Acyl-CoA dehydrogenase/oxidase, N-terminal domain superfamily [G3DSA:1.10.540.10] (20-120)

Secondary structure (DSSP, 8-state):
---------------TTSGGG--PPPTTTHHHHHHHHHHIIIIIHHHHHHHHHHHTT-SSTTS--HHHHHHHHHHHHHHHHTT-SSTTSPPTTT-----HHHHHHHHHHHTTSTTHHHH-

Radius of gyration: 22.78 Å; chains: 1; bounding box: 40×56×72 Å

Organism: Chiloscyllium punctatum (NCBI:txid137246)

Foldseek 3Di:
DDDDDDDDDDPPPPDCPPPVNPLDADPVCVVVLVVLLVLCVPQQVVLVVVLVVQCVPDPDPPDGDPSNVVSLVVLLVVCVVVVNPPQQQADPPPSHGDDPSNVVSSVVSCVVGVCSVVRD